Protein AF-A0A7Y1LBX9-F1 (afdb_monomer)

Solvent-accessible surface area (backbone atoms only — not comparable to full-atom values): 4726 Å² total; per-residue (Å²): 141,84,82,85,82,64,72,51,77,53,37,71,40,92,90,59,62,60,70,58,50,41,53,48,30,60,71,74,26,47,68,33,64,78,82,52,76,31,23,34,28,80,50,99,53,74,57,20,28,26,59,88,36,82,12,35,30,35,36,32,42,58,53,99,88,42,83,43,68,42,45,31,48,69,71,56,51,49,64,33,66,92

Foldseek 3Di:
DDDPQQFDFWDFDPPDPQVVVLVCQLVVFDAFPPPARKGKDFDPDFGTDGSNHGARMWIWHQDPNDTDIGGDHPVVVVNRHD

Radius of gyration: 12.67 Å; Cα contacts (8 Å, |Δi|>4): 152; chains: 1; bounding box: 39×29×32 Å

Organism: NCBI:txid1615674

Secondary structure (DSSP, 8-state):
--SSSS-PPPEEPTT--HHHHHHHHHHHSEEPSSSSSEEEEE-SS--EEETTEEE-EEEEEEETTEEEEEEE-HHHHHHHH-

Mean predicted aligned error: 7.03 Å

pLDDT: mean 80.37, std 14.27, range [35.16, 92.06]

Sequence (82 aa):
MIASTLIGPAKYRPGIAIEKLEREAYKNGTPTTNGKPWKVMEFSHCIGASHGKLSRWVRIELSAGAIHGHPISEQEFRRLTN

Structure (mmCIF, N/CA/C/O backbone):
data_AF-A0A7Y1LBX9-F1
#
_entry.id   AF-A0A7Y1LBX9-F1
#
loop_
_atom_site.group_PDB
_atom_site.id
_atom_site.type_symbol
_atom_site.label_atom_id
_atom_site.label_alt_id
_atom_site.label_comp_id
_atom_site.label_asym_id
_atom_site.label_entity_id
_atom_site.label_seq_id
_atom_site.pdbx_PDB_ins_code
_atom_site.Cartn_x
_atom_site.Cartn_y
_atom_site.Cartn_z
_atom_site.occupancy
_atom_site.B_iso_or_equiv
_atom_site.auth_seq_id
_atom_site.auth_comp_id
_atom_site.auth_asym_id
_atom_site.auth_atom_id
_atom_site.pdbx_PDB_model_num
ATOM 1 N N . MET A 1 1 ? 26.337 15.731 -5.006 1.00 38.06 1 MET A N 1
ATOM 2 C CA . MET A 1 1 ? 24.928 15.778 -5.453 1.00 38.06 1 MET A CA 1
ATOM 3 C C . MET A 1 1 ? 24.268 14.486 -5.011 1.00 38.06 1 MET A C 1
ATOM 5 O O . MET A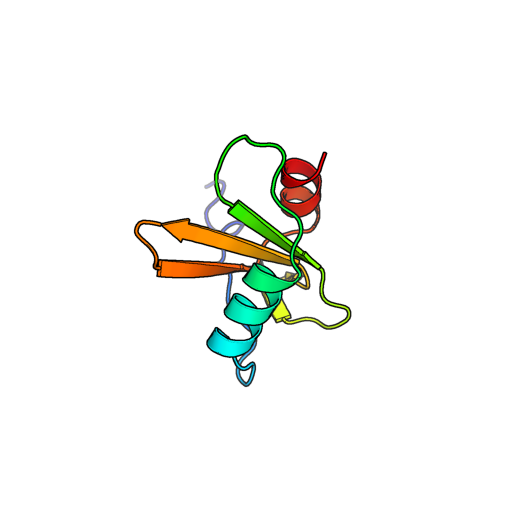 1 1 ? 24.547 13.445 -5.586 1.00 38.06 1 MET A O 1
ATOM 9 N N . ILE A 1 2 ? 23.540 14.517 -3.898 1.00 43.72 2 ILE A N 1
ATOM 10 C CA . ILE A 1 2 ? 23.068 13.320 -3.193 1.00 43.72 2 ILE A CA 1
ATOM 11 C C . ILE A 1 2 ? 21.541 13.268 -3.350 1.00 43.72 2 ILE A C 1
ATOM 13 O O . ILE A 1 2 ? 20.885 14.279 -3.132 1.00 43.72 2 ILE A O 1
ATOM 17 N N . ALA A 1 3 ? 21.007 12.093 -3.700 1.00 41.28 3 ALA A N 1
ATOM 18 C CA . ALA A 1 3 ? 19.607 11.680 -3.504 1.00 41.28 3 ALA A CA 1
ATOM 19 C C . ALA A 1 3 ? 18.519 12.004 -4.558 1.00 41.28 3 ALA A C 1
ATOM 21 O O . ALA A 1 3 ? 17.341 11.923 -4.228 1.00 41.28 3 ALA A O 1
ATOM 22 N N . SER A 1 4 ? 18.836 12.261 -5.831 1.00 35.16 4 SER A N 1
ATOM 23 C CA . SER A 1 4 ? 17.778 12.492 -6.846 1.00 35.16 4 SER A CA 1
ATOM 24 C C . SER A 1 4 ? 17.348 11.264 -7.664 1.00 35.16 4 SER A C 1
ATOM 26 O O . SER A 1 4 ? 16.420 11.373 -8.458 1.00 35.16 4 SER A O 1
ATOM 28 N N . THR A 1 5 ? 17.942 10.082 -7.458 1.00 37.53 5 THR A N 1
ATOM 29 C CA . THR A 1 5 ? 17.610 8.881 -8.263 1.00 37.53 5 THR A CA 1
ATOM 30 C C . THR A 1 5 ? 17.304 7.637 -7.433 1.00 37.53 5 THR A C 1
ATOM 32 O O . THR A 1 5 ? 17.401 6.516 -7.920 1.00 37.53 5 THR A O 1
ATOM 35 N N . LEU A 1 6 ? 16.913 7.821 -6.170 1.00 41.53 6 LEU A N 1
ATOM 36 C CA . LEU A 1 6 ? 16.303 6.753 -5.371 1.00 41.53 6 LEU A CA 1
ATOM 37 C C . LEU A 1 6 ? 14.769 6.808 -5.427 1.00 41.53 6 LEU A C 1
ATOM 39 O O . LEU A 1 6 ? 14.131 5.827 -5.099 1.00 41.53 6 LEU A O 1
ATOM 43 N N . ILE A 1 7 ? 14.163 7.897 -5.907 1.00 43.50 7 ILE A N 1
ATOM 44 C CA . ILE A 1 7 ? 12.729 8.190 -5.749 1.00 43.50 7 ILE A CA 1
ATOM 45 C C . ILE A 1 7 ? 12.025 8.139 -7.113 1.00 43.50 7 ILE A C 1
ATOM 47 O O . ILE A 1 7 ? 11.463 9.119 -7.594 1.00 43.50 7 ILE A O 1
ATOM 51 N N . GLY A 1 8 ? 12.103 7.004 -7.806 1.00 48.16 8 GLY A N 1
ATOM 52 C CA . GLY A 1 8 ? 11.225 6.795 -8.960 1.00 48.16 8 GLY A CA 1
ATOM 53 C C . GLY A 1 8 ? 9.771 6.716 -8.472 1.00 48.16 8 GLY A C 1
ATOM 54 O O . GLY A 1 8 ? 9.535 5.997 -7.496 1.00 48.16 8 GLY A O 1
ATOM 55 N N . PRO A 1 9 ? 8.795 7.409 -9.096 1.00 57.72 9 PRO A N 1
ATOM 56 C CA . PRO A 1 9 ? 7.400 7.293 -8.686 1.00 57.72 9 PRO A CA 1
ATOM 57 C C . PRO A 1 9 ? 6.981 5.827 -8.779 1.00 57.72 9 PRO A C 1
ATOM 59 O O . PRO A 1 9 ? 7.291 5.150 -9.764 1.00 57.72 9 PRO A O 1
ATOM 62 N N . ALA A 1 10 ? 6.315 5.327 -7.741 1.00 68.19 10 ALA A N 1
ATOM 63 C CA . ALA A 1 10 ? 5.721 4.004 -7.782 1.00 68.19 10 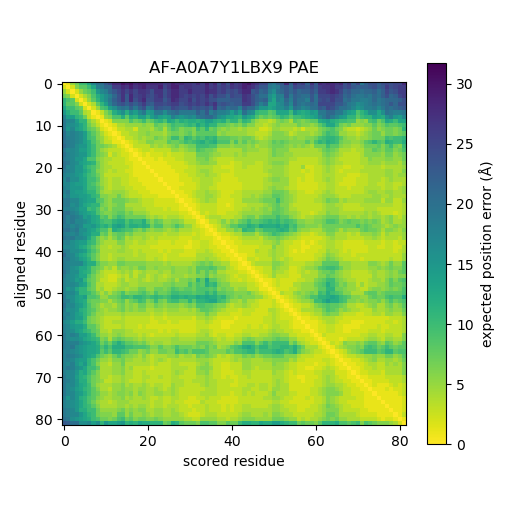ALA A CA 1
ATOM 64 C C . ALA A 1 10 ? 4.750 3.943 -8.966 1.00 68.19 10 ALA A C 1
ATOM 66 O O . ALA A 1 10 ? 3.845 4.771 -9.077 1.00 68.19 10 ALA A O 1
ATOM 67 N N . LYS A 1 11 ? 4.967 2.993 -9.876 1.00 78.56 11 LYS A N 1
ATOM 68 C CA . LYS A 1 11 ? 4.152 2.834 -11.082 1.00 78.56 11 LYS A CA 1
ATOM 69 C C . LYS A 1 11 ? 3.563 1.438 -11.121 1.00 78.56 11 LYS A C 1
ATOM 71 O O . LYS A 1 11 ? 4.256 0.450 -10.883 1.00 78.56 11 LYS A O 1
ATOM 76 N N . TYR A 1 12 ? 2.287 1.364 -11.465 1.00 81.69 12 TYR A N 1
ATOM 77 C CA . TYR A 1 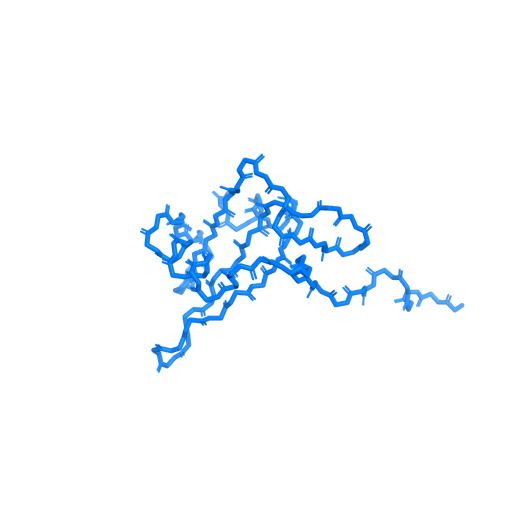12 ? 1.645 0.103 -11.802 1.00 81.69 12 TYR A CA 1
ATOM 78 C C . TYR A 1 12 ? 2.216 -0.471 -13.09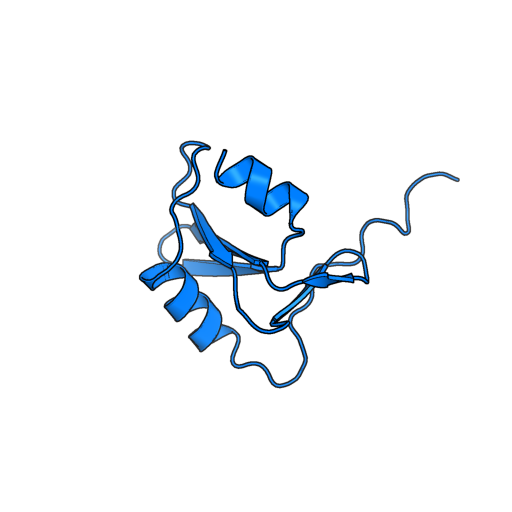4 1.00 81.69 12 TYR A C 1
ATOM 80 O O . TYR A 1 12 ? 2.703 0.256 -13.965 1.00 81.69 12 TYR A O 1
ATOM 88 N N . ARG A 1 13 ? 2.163 -1.796 -13.214 1.00 79.62 13 ARG A N 1
ATOM 89 C CA . ARG A 1 13 ? 2.588 -2.480 -14.430 1.00 79.62 13 ARG A CA 1
ATOM 90 C C . ARG A 1 13 ? 1.613 -2.136 -15.568 1.00 79.62 13 ARG A C 1
ATOM 92 O O . ARG A 1 13 ? 0.404 -2.246 -15.367 1.00 79.62 13 ARG A O 1
ATOM 99 N N . PRO A 1 14 ? 2.090 -1.752 -16.765 1.00 75.31 14 PRO A N 1
ATOM 100 C CA . PRO A 1 14 ? 1.203 -1.541 -17.905 1.00 75.31 14 PRO A CA 1
ATOM 101 C C . PRO A 1 14 ? 0.441 -2.837 -18.224 1.00 75.31 14 PRO A C 1
ATOM 103 O O . PRO A 1 14 ? 1.047 -3.906 -18.321 1.00 75.31 14 PRO A O 1
ATOM 106 N N . GLY A 1 15 ? -0.886 -2.739 -18.340 1.00 79.38 15 GLY A N 1
ATOM 107 C CA . GLY A 1 15 ? -1.787 -3.874 -18.578 1.00 79.38 15 GLY A CA 1
ATOM 108 C C . GLY A 1 15 ? -2.445 -4.472 -17.329 1.00 79.38 15 GLY A C 1
ATOM 109 O O . GLY A 1 15 ? -3.266 -5.375 -17.468 1.00 79.38 15 GLY A O 1
ATOM 110 N N . ILE A 1 16 ? -2.139 -3.981 -16.121 1.00 81.50 16 ILE A N 1
ATOM 111 C CA . ILE A 1 16 ? -2.878 -4.376 -14.915 1.00 81.50 16 ILE A CA 1
ATOM 112 C C . ILE A 1 16 ? -4.167 -3.564 -14.772 1.00 81.50 16 ILE A C 1
ATOM 114 O O . ILE A 1 16 ? -4.193 -2.360 -15.027 1.00 81.50 16 ILE A O 1
ATOM 118 N N . ALA A 1 17 ? -5.243 -4.215 -14.334 1.00 85.62 17 ALA A N 1
ATOM 119 C CA . ALA A 1 17 ? -6.492 -3.540 -14.007 1.00 85.62 17 ALA A CA 1
ATOM 120 C C . ALA A 1 17 ? -6.364 -2.851 -12.638 1.00 85.62 17 ALA A C 1
ATOM 122 O O . ALA A 1 17 ? -6.774 -3.415 -11.627 1.00 85.62 17 ALA A O 1
ATOM 123 N N . ILE A 1 18 ? -5.771 -1.650 -12.618 1.00 84.50 18 ILE A N 1
ATOM 124 C CA . ILE A 1 18 ? -5.470 -0.876 -11.399 1.00 84.50 18 ILE A CA 1
ATOM 125 C C . ILE A 1 18 ? -6.718 -0.744 -10.518 1.00 84.50 18 ILE A C 1
ATOM 127 O O . ILE A 1 18 ? -6.680 -1.146 -9.363 1.00 84.50 18 ILE A O 1
ATOM 131 N N . GLU A 1 19 ? -7.851 -0.330 -11.090 1.00 85.62 19 GLU A N 1
ATOM 132 C CA . GLU A 1 19 ? -9.094 -0.150 -10.331 1.00 85.62 19 GLU A CA 1
ATOM 133 C C . GLU A 1 19 ? -9.598 -1.456 -9.687 1.00 85.62 19 GLU A C 1
ATOM 135 O O . GLU A 1 19 ? -10.040 -1.468 -8.536 1.00 85.62 19 GLU A O 1
ATOM 140 N N . LYS A 1 20 ? -9.517 -2.587 -10.407 1.00 88.12 20 LYS A N 1
ATOM 141 C CA . LYS A 1 20 ? -9.882 -3.897 -9.844 1.00 88.12 20 LYS A CA 1
ATOM 142 C C . LYS A 1 20 ? -8.938 -4.270 -8.713 1.00 88.12 20 LYS A C 1
ATOM 144 O O . LYS A 1 20 ? -9.404 -4.644 -7.644 1.00 88.12 20 LYS A O 1
ATOM 149 N N . LEU A 1 21 ? -7.639 -4.106 -8.935 1.00 87.50 21 LEU A N 1
ATOM 150 C CA . LEU A 1 21 ? -6.607 -4.406 -7.956 1.00 87.50 21 LEU A CA 1
ATOM 151 C C . LEU A 1 21 ? -6.773 -3.572 -6.686 1.00 87.50 21 LEU A C 1
ATOM 153 O O . LEU A 1 21 ? -6.678 -4.111 -5.591 1.00 87.50 21 LEU A O 1
ATOM 157 N N . GLU A 1 22 ? -7.051 -2.278 -6.816 1.00 88.69 22 GLU A N 1
ATOM 158 C CA . GLU A 1 22 ? -7.298 -1.374 -5.695 1.00 88.69 22 GLU A CA 1
ATOM 159 C C . GLU A 1 22 ? -8.535 -1.785 -4.903 1.00 88.69 22 GLU A C 1
ATOM 161 O O . GLU A 1 22 ? -8.482 -1.854 -3.676 1.00 88.69 22 GLU A O 1
ATOM 166 N N . ARG A 1 23 ? -9.637 -2.119 -5.584 1.00 89.12 23 ARG A N 1
ATOM 167 C CA . ARG A 1 23 ? -10.854 -2.625 -4.934 1.00 89.12 23 ARG A CA 1
ATOM 168 C C . ARG A 1 23 ? -10.619 -3.976 -4.256 1.00 89.12 23 ARG A C 1
ATOM 170 O O . ARG A 1 23 ? -11.100 -4.184 -3.143 1.00 89.12 23 ARG A O 1
ATOM 177 N N . GLU A 1 24 ? -9.883 -4.884 -4.893 1.00 89.94 24 GLU A N 1
ATOM 178 C CA . GLU A 1 24 ? -9.515 -6.183 -4.323 1.00 89.94 24 GLU A CA 1
ATOM 179 C C . GLU A 1 24 ? -8.617 -6.016 -3.099 1.00 89.94 24 GLU A C 1
ATOM 181 O O . GLU A 1 24 ? -8.904 -6.597 -2.057 1.00 89.94 24 GLU A O 1
ATOM 186 N N . ALA A 1 25 ? -7.601 -5.159 -3.178 1.00 89.94 25 ALA A N 1
ATOM 187 C CA . ALA A 1 25 ? -6.726 -4.825 -2.062 1.00 89.94 25 ALA A CA 1
ATOM 188 C C . ALA A 1 25 ? -7.447 -4.071 -0.949 1.00 89.94 25 ALA A C 1
ATOM 190 O O . ALA A 1 25 ? -7.154 -4.271 0.225 1.00 89.94 25 ALA A O 1
ATOM 191 N N . TYR A 1 26 ? -8.440 -3.252 -1.269 1.00 89.06 26 TYR A N 1
ATOM 192 C CA . TYR A 1 26 ? -9.275 -2.630 -0.254 1.00 89.06 26 TYR A CA 1
ATOM 193 C C . TYR A 1 26 ? -10.176 -3.655 0.451 1.00 89.06 26 TYR A C 1
ATOM 195 O O . TYR A 1 26 ? -10.396 -3.573 1.661 1.00 89.06 26 TYR A O 1
ATOM 203 N N . LYS A 1 27 ? -10.699 -4.639 -0.285 1.00 89.56 27 LYS A N 1
ATOM 204 C CA . LYS A 1 27 ? -11.610 -5.654 0.255 1.00 89.56 27 LYS A CA 1
ATOM 205 C C . LYS A 1 27 ? -10.875 -6.737 1.050 1.00 89.56 27 LYS A C 1
ATOM 207 O O . LYS A 1 27 ? -11.281 -7.032 2.169 1.00 89.56 27 LYS A O 1
ATOM 212 N N . ASN A 1 28 ? -9.800 -7.280 0.486 1.00 91.25 28 ASN A N 1
ATOM 213 C CA . ASN A 1 28 ? -9.035 -8.411 1.017 1.00 91.25 28 ASN A CA 1
ATOM 214 C C . ASN A 1 28 ? -7.740 -7.998 1.734 1.00 91.25 28 ASN A C 1
ATOM 216 O O . ASN A 1 28 ? -7.108 -8.837 2.369 1.00 91.25 28 ASN A O 1
ATOM 220 N N . GLY A 1 29 ? -7.306 -6.744 1.606 1.00 88.19 29 GLY A N 1
ATOM 221 C CA . GLY A 1 29 ? -6.072 -6.275 2.226 1.00 88.19 29 GLY A CA 1
ATOM 222 C C . GLY A 1 29 ? -6.175 -6.117 3.738 1.00 88.19 29 GLY A C 1
ATOM 223 O O . GLY A 1 29 ? -7.253 -5.948 4.319 1.00 88.19 29 GLY A O 1
ATOM 224 N N . THR A 1 30 ? -5.005 -6.123 4.359 1.00 90.25 30 THR A N 1
ATOM 225 C CA . THR A 1 30 ? -4.795 -6.016 5.798 1.00 90.25 30 THR A CA 1
ATOM 226 C C . THR A 1 30 ? -4.806 -4.545 6.218 1.00 90.25 30 THR A C 1
ATOM 228 O O . THR A 1 30 ? -4.121 -3.735 5.592 1.00 90.25 30 THR A O 1
ATOM 231 N N . PRO A 1 31 ? -5.562 -4.151 7.255 1.00 89.81 31 PRO A N 1
ATOM 232 C CA . PRO A 1 31 ? -5.481 -2.800 7.803 1.00 89.81 31 PRO A CA 1
ATOM 233 C C . PRO A 1 31 ? -4.088 -2.523 8.377 1.00 89.81 31 PRO A C 1
ATOM 235 O O . PRO A 1 31 ? -3.454 -3.407 8.950 1.00 89.81 31 PRO A O 1
ATOM 238 N N . THR A 1 32 ? -3.606 -1.292 8.218 1.00 88.38 32 THR A N 1
ATOM 239 C CA . THR A 1 32 ? -2.296 -0.901 8.754 1.00 88.38 32 THR A CA 1
ATOM 240 C C . THR A 1 32 ? -2.352 -0.663 10.263 1.00 88.38 32 THR A C 1
ATOM 242 O O . THR A 1 32 ? -3.345 -0.138 10.763 1.00 88.38 32 THR A O 1
ATOM 245 N N . THR A 1 33 ? -1.263 -0.941 10.977 1.00 86.19 33 THR A N 1
ATOM 246 C CA . THR A 1 33 ? -1.104 -0.694 12.423 1.00 86.19 33 THR A CA 1
ATOM 247 C C . THR A 1 33 ? -0.927 0.790 12.769 1.00 86.19 33 THR A C 1
ATOM 249 O O . THR A 1 33 ? -1.051 1.186 13.922 1.00 86.19 33 THR A O 1
ATOM 252 N N . ASN A 1 34 ? -0.719 1.649 11.767 1.00 77.56 34 ASN A N 1
ATOM 253 C CA . ASN A 1 34 ? -0.379 3.067 11.926 1.00 77.56 34 ASN A CA 1
ATOM 254 C C . ASN A 1 34 ? -1.565 3.989 12.311 1.00 77.56 34 ASN A C 1
ATOM 256 O O . ASN A 1 34 ? -1.481 5.206 12.157 1.00 77.56 34 ASN A O 1
ATOM 260 N N . GLY A 1 35 ? -2.712 3.431 12.721 1.00 77.19 35 GLY A N 1
ATOM 261 C CA . GLY A 1 35 ? -3.904 4.187 13.145 1.00 77.19 35 GLY A CA 1
ATOM 262 C C . GLY A 1 35 ? -4.632 4.967 12.040 1.00 77.19 35 GLY A C 1
ATOM 263 O O . GLY A 1 35 ? -5.617 5.651 12.311 1.00 77.19 35 GLY A O 1
ATOM 264 N N . LYS A 1 36 ? -4.174 4.872 10.787 1.00 83.12 36 LYS A N 1
ATOM 265 C CA . LYS A 1 36 ? -4.827 5.470 9.616 1.00 83.12 36 LYS A CA 1
ATOM 266 C C . LYS A 1 36 ? -5.780 4.466 8.960 1.00 83.12 36 LYS A C 1
ATOM 268 O O . LYS A 1 36 ? -5.518 3.265 9.035 1.00 83.12 36 LYS A O 1
ATOM 273 N N . PRO A 1 37 ? -6.841 4.921 8.261 1.00 85.44 37 PRO A N 1
ATOM 274 C CA . PRO A 1 37 ? -7.762 4.061 7.510 1.00 85.44 37 PRO A CA 1
ATOM 275 C C . PRO A 1 37 ? -7.118 3.567 6.204 1.00 85.44 37 PRO A C 1
ATOM 277 O O . PRO A 1 37 ? -7.664 3.702 5.110 1.00 85.44 37 PRO A O 1
ATOM 280 N N . TRP A 1 38 ? -5.901 3.050 6.310 1.00 89.31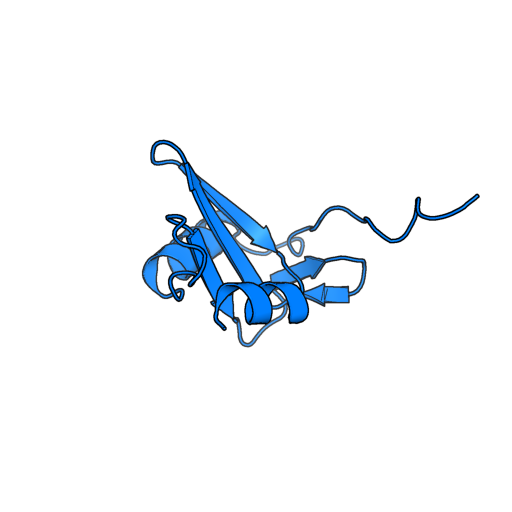 38 TRP A N 1
ATOM 281 C CA . TRP A 1 38 ? -5.128 2.516 5.210 1.00 89.31 38 TRP A CA 1
ATOM 282 C C . TRP A 1 38 ? -5.176 1.001 5.266 1.00 89.31 38 TRP A C 1
ATOM 284 O O . TRP A 1 38 ? -5.232 0.389 6.337 1.00 89.31 38 TRP A O 1
ATOM 294 N N . LYS A 1 39 ? -5.130 0.396 4.090 1.00 91.94 39 LYS A N 1
ATOM 295 C CA . LYS A 1 39 ? -4.982 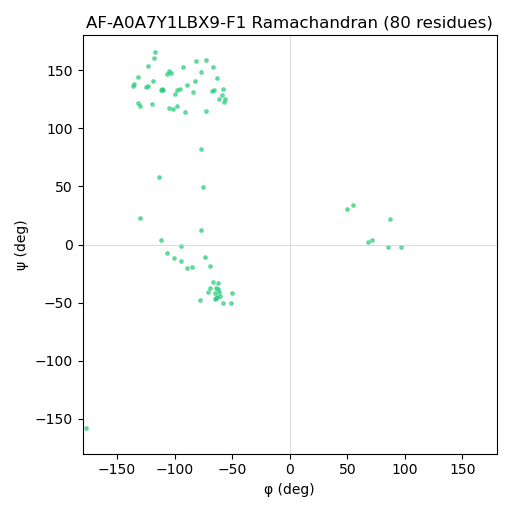-1.043 3.939 1.00 91.94 39 LYS A CA 1
ATOM 296 C C . LYS A 1 39 ? -3.763 -1.334 3.101 1.00 91.94 39 LYS A C 1
ATOM 298 O O . LYS A 1 39 ? -3.350 -0.519 2.288 1.00 91.94 39 LYS A O 1
ATOM 303 N N . VAL A 1 40 ? -3.177 -2.495 3.290 1.00 91.69 40 VAL A N 1
ATOM 304 C CA . VAL A 1 40 ? -2.061 -2.969 2.491 1.00 91.69 40 VAL A CA 1
ATOM 305 C C . VAL A 1 40 ? -2.342 -4.391 2.051 1.00 91.69 40 VAL A C 1
ATOM 307 O O . VAL A 1 40 ? -2.944 -5.170 2.784 1.00 91.69 40 VAL A O 1
ATOM 310 N N . MET A 1 41 ? -1.925 -4.740 0.842 1.00 92.06 41 MET A N 1
ATOM 311 C CA . MET A 1 41 ? -2.085 -6.096 0.331 1.00 92.06 41 MET A CA 1
ATOM 312 C C . MET A 1 41 ? -0.807 -6.559 -0.351 1.00 92.06 41 MET A C 1
ATOM 314 O O . MET A 1 41 ? -0.180 -5.801 -1.094 1.00 92.06 41 MET A O 1
ATOM 318 N N . GLU A 1 42 ? -0.443 -7.811 -0.093 1.00 90.75 42 GLU A N 1
ATOM 319 C CA . GLU A 1 42 ? 0.572 -8.535 -0.846 1.00 90.75 42 GLU A CA 1
ATOM 320 C C . GLU A 1 42 ? -0.103 -9.367 -1.938 1.00 90.75 42 GLU A C 1
ATOM 322 O O . GLU A 1 42 ? -1.077 -10.077 -1.689 1.00 90.75 42 GLU A O 1
ATOM 327 N N . PHE A 1 43 ? 0.439 -9.295 -3.148 1.00 87.75 43 PHE A N 1
ATOM 328 C CA . PHE A 1 43 ? 0.035 -10.122 -4.272 1.00 87.75 43 PHE A CA 1
ATOM 329 C C . PHE A 1 43 ? 1.075 -11.206 -4.542 1.00 87.75 43 PHE A C 1
ATOM 331 O O . PHE A 1 43 ? 2.279 -11.008 -4.386 1.00 87.75 43 PHE A O 1
ATOM 338 N N . SER A 1 44 ? 0.619 -12.354 -5.039 1.00 86.19 44 SER A N 1
ATOM 339 C CA . SER A 1 44 ? 1.516 -13.430 -5.482 1.00 86.19 44 SER A CA 1
ATOM 340 C C . SER A 1 44 ? 2.288 -13.067 -6.758 1.00 86.19 44 SER A C 1
ATOM 342 O O . SER A 1 44 ? 3.304 -13.685 -7.063 1.00 86.19 44 SER A O 1
ATOM 344 N N . HIS A 1 45 ? 1.815 -12.070 -7.511 1.00 85.31 45 HIS A N 1
ATOM 345 C CA . HIS A 1 45 ? 2.413 -11.600 -8.758 1.00 85.31 45 HIS A CA 1
ATOM 346 C C . HIS A 1 45 ? 2.874 -10.141 -8.647 1.00 85.31 45 HIS A C 1
ATOM 348 O O . HIS A 1 45 ? 2.431 -9.384 -7.787 1.00 85.31 45 HIS A O 1
ATOM 354 N N . CYS A 1 46 ? 3.777 -9.730 -9.540 1.00 84.94 46 CYS A N 1
ATOM 355 C CA . CYS A 1 46 ? 4.264 -8.353 -9.582 1.00 84.94 46 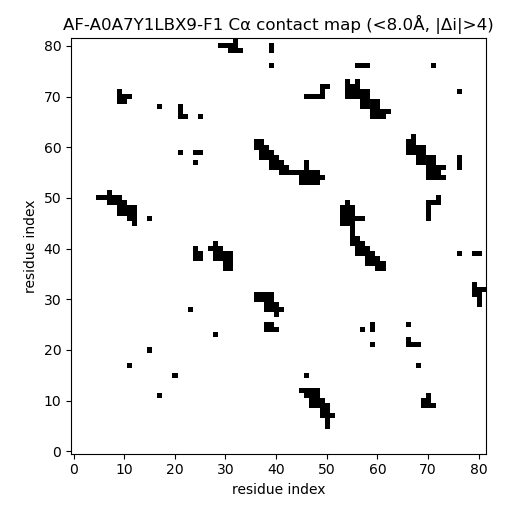CYS A CA 1
ATOM 356 C C . CYS A 1 46 ? 3.184 -7.420 -10.136 1.00 84.94 46 CYS A C 1
ATOM 358 O O . CYS A 1 46 ? 2.831 -7.505 -11.314 1.00 84.94 46 CYS A O 1
ATOM 360 N N . ILE A 1 47 ? 2.705 -6.508 -9.296 1.00 86.25 47 ILE A N 1
ATOM 361 C CA . ILE A 1 47 ? 1.630 -5.563 -9.626 1.00 86.25 47 ILE A CA 1
ATOM 362 C C . ILE A 1 47 ? 2.158 -4.263 -10.235 1.00 86.25 47 ILE A C 1
ATOM 364 O O . ILE A 1 47 ? 1.439 -3.520 -10.906 1.00 86.25 47 ILE A O 1
ATOM 368 N N . GLY A 1 48 ? 3.435 -3.979 -10.008 1.00 85.44 48 GLY A N 1
ATOM 369 C CA . GLY A 1 48 ? 4.073 -2.759 -10.457 1.00 85.44 48 GLY A CA 1
ATOM 370 C C . GLY A 1 48 ? 5.548 -2.740 -10.120 1.00 85.44 48 GLY A C 1
ATOM 371 O O . GLY A 1 48 ? 6.180 -3.777 -9.914 1.00 85.44 48 GLY A O 1
ATOM 372 N N . ALA A 1 49 ? 6.091 -1.536 -10.066 1.00 79.50 49 ALA A N 1
ATOM 373 C CA . ALA A 1 49 ? 7.447 -1.286 -9.640 1.00 79.50 49 ALA A CA 1
ATOM 374 C C . ALA A 1 49 ? 7.488 -0.082 -8.698 1.00 79.50 49 ALA A C 1
ATOM 376 O O . ALA A 1 49 ? 6.857 0.945 -8.950 1.00 79.50 49 ALA A O 1
ATOM 377 N N . SER A 1 50 ? 8.256 -0.210 -7.621 1.00 77.12 50 SER A N 1
ATOM 378 C CA . SER A 1 50 ? 8.592 0.886 -6.715 1.00 77.12 50 SER A CA 1
ATOM 379 C C . SER A 1 50 ? 10.109 0.964 -6.613 1.00 77.12 50 SER A C 1
ATOM 381 O O . SER A 1 50 ? 10.774 -0.069 -6.532 1.00 77.12 50 SER A O 1
ATOM 383 N N . HIS A 1 51 ? 10.677 2.170 -6.679 1.00 69.94 51 HIS A N 1
ATOM 384 C CA . HIS A 1 51 ? 12.133 2.370 -6.631 1.00 69.94 51 HIS A CA 1
ATOM 385 C C . HIS A 1 51 ? 12.907 1.555 -7.696 1.00 69.94 51 HIS A C 1
ATOM 387 O O . HIS A 1 51 ? 14.004 1.060 -7.445 1.00 69.94 51 HIS A O 1
ATOM 393 N N . GLY A 1 52 ? 12.313 1.353 -8.881 1.00 68.44 52 GLY A N 1
ATOM 394 C CA . GLY A 1 52 ? 12.914 0.560 -9.965 1.00 68.44 52 GLY A CA 1
ATOM 395 C C . GLY A 1 52 ? 12.958 -0.953 -9.716 1.00 68.44 52 GLY A C 1
ATOM 396 O O . GLY A 1 52 ? 13.481 -1.690 -10.548 1.00 68.44 52 GLY A O 1
ATOM 397 N N . LYS A 1 53 ? 12.394 -1.435 -8.603 1.00 77.00 53 LYS A N 1
ATOM 398 C CA . LYS A 1 53 ? 12.258 -2.859 -8.289 1.00 77.00 53 LYS A CA 1
ATOM 399 C C . LYS A 1 53 ? 10.817 -3.295 -8.457 1.00 77.00 53 LYS A C 1
ATOM 401 O O . LYS A 1 53 ? 9.895 -2.525 -8.195 1.00 77.00 53 LYS A O 1
ATOM 406 N N . LEU A 1 54 ? 10.632 -4.544 -8.873 1.00 81.38 54 LEU A N 1
ATOM 407 C CA . LEU A 1 54 ? 9.312 -5.154 -8.925 1.00 81.38 54 LEU A CA 1
ATOM 408 C C . LEU A 1 54 ? 8.676 -5.090 -7.537 1.00 81.38 54 LEU A C 1
ATOM 410 O O . LEU A 1 54 ? 9.264 -5.521 -6.547 1.00 81.38 54 LEU A O 1
ATOM 414 N N . SER A 1 55 ? 7.481 -4.519 -7.487 1.00 84.94 55 SER A N 1
ATOM 415 C CA . SER A 1 55 ? 6.669 -4.463 -6.288 1.00 84.94 55 SER A CA 1
ATOM 416 C C . SER A 1 55 ? 5.464 -5.373 -6.469 1.00 84.94 55 SER A C 1
ATOM 418 O O . SER A 1 55 ? 4.784 -5.360 -7.500 1.00 84.94 55 SER A O 1
ATOM 420 N N . ARG A 1 56 ? 5.223 -6.172 -5.435 1.00 90.69 56 ARG A N 1
ATOM 421 C CA . ARG A 1 56 ? 4.029 -6.997 -5.257 1.00 90.69 56 ARG A CA 1
ATOM 422 C C . ARG A 1 56 ? 3.155 -6.507 -4.100 1.00 90.69 56 ARG A C 1
ATOM 424 O O . ARG A 1 56 ? 2.163 -7.146 -3.782 1.00 90.69 56 ARG A O 1
ATOM 431 N N . TRP A 1 57 ? 3.526 -5.395 -3.468 1.00 90.81 57 TRP A N 1
ATOM 432 C CA . TRP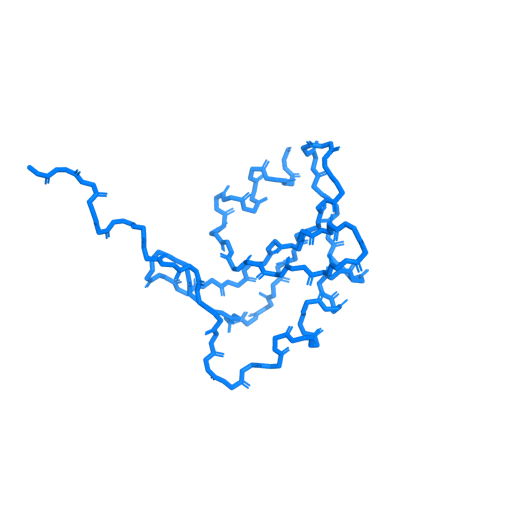 A 1 57 ? 2.803 -4.829 -2.334 1.00 90.81 57 TRP A CA 1
ATOM 433 C C . TRP A 1 57 ? 2.141 -3.529 -2.750 1.00 90.81 57 TRP A C 1
ATOM 435 O O . TRP A 1 57 ? 2.773 -2.666 -3.360 1.00 90.81 57 TRP A O 1
ATOM 445 N N . VAL A 1 58 ? 0.877 -3.366 -2.387 1.00 90.06 58 VAL A N 1
ATOM 446 C CA . VAL A 1 58 ? 0.136 -2.121 -2.589 1.00 90.06 58 VAL A CA 1
ATOM 447 C C . VAL A 1 58 ? -0.304 -1.574 -1.244 1.00 90.06 58 VAL A C 1
ATOM 449 O O . VAL A 1 58 ? -0.723 -2.330 -0.367 1.00 90.06 58 VAL A O 1
ATOM 452 N N . ARG A 1 59 ? -0.234 -0.255 -1.094 1.00 90.88 59 ARG A N 1
ATOM 453 C CA . ARG A 1 59 ? -0.937 0.494 -0.060 1.00 90.88 59 ARG A CA 1
ATOM 454 C C . ARG A 1 59 ? -2.181 1.103 -0.667 1.00 90.88 59 ARG A C 1
ATOM 456 O O . ARG A 1 59 ? -2.101 1.769 -1.687 1.00 90.88 59 ARG A O 1
ATOM 463 N N . ILE A 1 60 ? -3.298 0.896 -0.005 1.00 91.31 60 ILE A N 1
ATOM 464 C CA . ILE A 1 60 ? -4.579 1.496 -0.299 1.00 91.31 60 ILE A CA 1
ATOM 465 C C . ILE A 1 60 ? -4.850 2.580 0.735 1.00 91.31 60 ILE A C 1
ATOM 467 O O . ILE A 1 60 ? -4.971 2.312 1.932 1.00 91.31 60 ILE A O 1
ATOM 471 N N . GLU A 1 61 ? -4.955 3.805 0.257 1.00 89.44 61 GLU A N 1
ATOM 472 C CA . GLU A 1 61 ? -5.311 4.980 1.029 1.00 89.44 61 GLU A CA 1
ATOM 473 C C . GLU A 1 61 ? -6.776 5.302 0.771 1.00 89.44 61 GLU A C 1
ATOM 475 O O . GLU A 1 61 ? -7.174 5.602 -0.354 1.00 89.44 61 GLU A O 1
ATOM 480 N N . LEU A 1 62 ? -7.588 5.222 1.823 1.00 85.44 62 LEU A N 1
ATOM 481 C CA . LEU A 1 62 ? -8.967 5.675 1.779 1.00 85.44 62 LEU A CA 1
ATOM 482 C C . LEU A 1 62 ? -9.015 7.141 2.217 1.00 85.44 62 LEU A C 1
ATOM 484 O O . LEU A 1 62 ? -8.728 7.449 3.375 1.00 85.44 62 LEU A O 1
ATOM 488 N N . SER A 1 63 ? -9.381 8.041 1.306 1.00 78.38 63 SER A N 1
ATOM 489 C CA . SER A 1 63 ? -9.529 9.472 1.591 1.00 78.38 63 SER A CA 1
ATOM 490 C C . SER A 1 63 ? -10.859 9.976 1.047 1.00 78.38 63 SER A C 1
ATOM 492 O O . SER A 1 63 ? -11.132 9.825 -0.137 1.00 78.38 63 SER A O 1
ATOM 494 N N . ALA A 1 64 ? -11.713 10.534 1.911 1.00 78.81 64 ALA A N 1
ATOM 495 C CA . ALA A 1 64 ? -13.037 11.061 1.544 1.00 78.81 64 ALA A CA 1
ATOM 496 C C . ALA A 1 64 ? -13.919 10.095 0.709 1.00 78.81 64 ALA A C 1
ATOM 498 O O . ALA A 1 64 ? -14.727 10.529 -0.106 1.00 78.81 64 ALA A O 1
ATOM 499 N N . GLY A 1 65 ? -13.764 8.778 0.901 1.00 79.44 65 GLY A N 1
ATOM 500 C CA . GLY A 1 65 ? -14.488 7.747 0.144 1.00 79.44 65 GLY A CA 1
ATOM 501 C C . GLY A 1 65 ? -13.851 7.352 -1.195 1.00 79.44 65 GLY A C 1
ATOM 502 O O . GLY A 1 65 ? -14.343 6.434 -1.845 1.00 79.44 65 GLY A O 1
ATOM 503 N N . ALA A 1 66 ? -12.744 7.983 -1.588 1.00 83.38 66 ALA A N 1
ATOM 504 C CA . ALA A 1 66 ? -11.928 7.567 -2.720 1.00 83.38 66 ALA A CA 1
ATOM 505 C C . ALA A 1 66 ? -10.852 6.569 -2.274 1.00 83.38 66 ALA A C 1
ATOM 507 O O . ALA A 1 66 ? -10.214 6.733 -1.230 1.00 83.38 66 ALA A O 1
ATOM 508 N N . ILE A 1 67 ? -10.671 5.523 -3.077 1.00 87.94 67 ILE A N 1
ATOM 509 C CA . ILE A 1 67 ? -9.664 4.480 -2.888 1.00 87.94 67 ILE A CA 1
ATOM 510 C C . ILE A 1 67 ? -8.485 4.832 -3.792 1.00 87.94 67 ILE A C 1
ATOM 512 O O . ILE A 1 67 ? -8.655 4.897 -5.006 1.00 87.94 67 ILE A O 1
ATOM 516 N N . HIS A 1 68 ? -7.313 5.049 -3.201 1.00 86.94 68 HIS A N 1
ATOM 517 C CA . HIS A 1 68 ? -6.077 5.321 -3.929 1.00 86.94 68 HIS A CA 1
ATOM 518 C C . HIS A 1 68 ? -5.028 4.264 -3.622 1.00 86.94 68 HIS A C 1
ATOM 520 O O . HIS A 1 68 ? -4.628 4.074 -2.475 1.00 86.94 68 HIS A O 1
ATOM 526 N N . GLY A 1 69 ? -4.570 3.574 -4.648 1.00 86.44 69 GLY A N 1
ATOM 527 C CA . GLY A 1 69 ? -3.546 2.562 -4.577 1.00 86.44 69 GLY A CA 1
ATOM 528 C C . GLY A 1 69 ? -2.176 3.101 -4.950 1.00 86.44 69 GLY A C 1
ATOM 529 O O . GLY A 1 69 ? -1.976 3.746 -5.979 1.00 86.44 69 GLY A O 1
ATOM 530 N N . HIS A 1 70 ? -1.196 2.761 -4.125 1.00 86.94 70 HIS A N 1
ATOM 531 C CA . HIS A 1 70 ? 0.201 3.072 -4.352 1.00 86.94 70 HIS A CA 1
ATOM 532 C C . HIS A 1 70 ? 1.049 1.811 -4.169 1.00 86.94 70 HIS A C 1
ATOM 534 O O . HIS A 1 70 ? 1.066 1.240 -3.076 1.00 86.94 70 HIS A O 1
ATOM 540 N N . PRO A 1 71 ? 1.773 1.351 -5.206 1.00 87.88 71 PRO A N 1
ATOM 541 C CA . PRO A 1 71 ? 2.733 0.267 -5.055 1.00 87.88 71 PRO A CA 1
ATOM 542 C C . PRO A 1 71 ? 3.837 0.671 -4.071 1.00 87.88 71 PRO A C 1
ATOM 544 O O . PRO A 1 71 ? 4.509 1.688 -4.245 1.00 87.88 71 PRO A O 1
ATOM 547 N N . ILE A 1 72 ? 4.054 -0.136 -3.042 1.00 87.50 72 ILE A N 1
ATOM 548 C CA . ILE A 1 72 ? 5.054 0.111 -1.999 1.00 87.50 72 ILE A CA 1
ATOM 549 C C . ILE A 1 72 ? 6.117 -0.985 -1.999 1.00 87.50 72 ILE A C 1
ATOM 551 O O . ILE A 1 72 ? 5.964 -2.037 -2.616 1.00 87.50 72 ILE A O 1
ATOM 555 N N . SER A 1 73 ? 7.230 -0.736 -1.324 1.00 86.50 73 SER A N 1
ATOM 556 C CA . SER A 1 73 ? 8.271 -1.744 -1.120 1.00 86.50 73 SER A CA 1
ATOM 557 C C . SER A 1 73 ? 7.909 -2.666 0.047 1.00 86.50 73 SER A C 1
ATOM 559 O O . SER A 1 73 ? 7.182 -2.263 0.952 1.00 86.50 73 SER A O 1
ATOM 561 N N . GLU A 1 74 ? 8.487 -3.867 0.086 1.00 85.62 74 GLU A N 1
ATOM 562 C CA . GLU A 1 74 ? 8.342 -4.811 1.208 1.00 85.62 74 GLU A CA 1
ATOM 563 C C . GLU A 1 74 ? 8.615 -4.166 2.570 1.00 85.62 74 GLU A C 1
ATOM 565 O O . GLU A 1 74 ? 7.901 -4.394 3.539 1.00 85.62 74 GLU A O 1
ATOM 570 N N . GLN A 1 75 ? 9.648 -3.324 2.638 1.00 85.25 75 GLN A N 1
ATOM 571 C CA . GLN A 1 75 ? 10.048 -2.651 3.870 1.00 85.25 75 GLN A CA 1
ATOM 572 C C . GLN A 1 75 ? 8.967 -1.685 4.379 1.00 85.25 75 GLN A C 1
ATOM 574 O O . GLN A 1 75 ? 8.729 -1.616 5.583 1.00 85.25 75 GLN A O 1
ATOM 579 N N . GLU A 1 76 ? 8.281 -0.990 3.468 1.00 84.75 76 GLU A N 1
ATOM 580 C CA . GLU A 1 76 ? 7.138 -0.135 3.801 1.00 84.75 76 GLU A CA 1
ATOM 581 C C . GLU A 1 76 ? 5.924 -0.976 4.193 1.00 84.75 76 GLU A C 1
ATOM 583 O O . GLU A 1 76 ? 5.257 -0.659 5.173 1.00 84.75 76 GLU A O 1
ATOM 588 N N . PHE A 1 77 ? 5.667 -2.083 3.487 1.00 88.44 77 PHE A N 1
ATOM 589 C CA . PHE A 1 77 ? 4.583 -3.002 3.835 1.00 88.44 77 PHE A CA 1
ATOM 590 C C . PHE A 1 77 ? 4.762 -3.518 5.259 1.00 88.44 77 PHE A C 1
ATOM 592 O O . PHE A 1 77 ? 3.874 -3.371 6.092 1.00 88.44 77 PHE A O 1
ATOM 599 N N . ARG A 1 78 ? 5.960 -4.018 5.567 1.00 87.69 78 ARG A N 1
ATOM 600 C CA . ARG A 1 78 ? 6.298 -4.537 6.886 1.00 87.69 78 ARG A CA 1
ATOM 601 C C . ARG A 1 78 ? 6.214 -3.460 7.961 1.00 87.69 7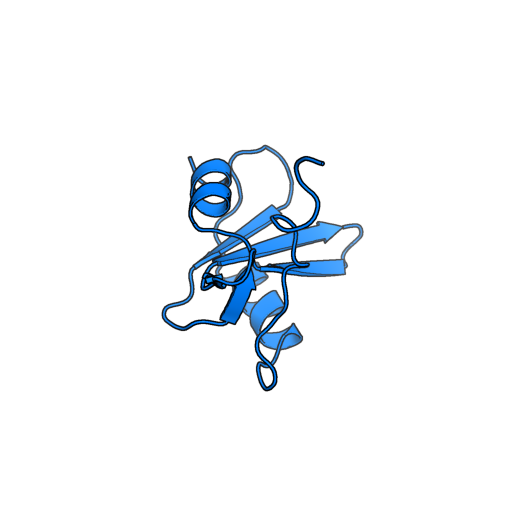8 ARG A C 1
ATOM 603 O O . ARG A 1 78 ? 5.725 -3.753 9.036 1.00 87.69 78 ARG A O 1
ATOM 610 N N . ARG A 1 79 ? 6.623 -2.216 7.688 1.00 86.81 79 ARG A N 1
ATOM 611 C CA . ARG A 1 79 ? 6.428 -1.094 8.628 1.00 86.81 79 ARG A CA 1
ATOM 612 C C . ARG A 1 79 ? 4.961 -0.791 8.914 1.00 86.81 79 ARG A C 1
ATOM 614 O O . ARG A 1 79 ? 4.654 -0.338 10.006 1.00 86.81 79 ARG A O 1
ATOM 621 N N . LEU A 1 80 ? 4.082 -0.993 7.937 1.00 86.56 80 LEU A N 1
ATOM 622 C CA . LEU A 1 80 ? 2.653 -0.717 8.061 1.00 86.56 80 LEU A CA 1
ATOM 623 C C . LEU A 1 80 ? 1.866 -1.874 8.689 1.00 86.56 80 LEU A C 1
ATOM 625 O O . LEU A 1 80 ? 0.746 -1.642 9.131 1.00 86.56 80 LEU A O 1
ATOM 629 N N . THR A 1 81 ? 2.406 -3.095 8.699 1.00 84.56 81 THR A N 1
ATOM 630 C CA . THR A 1 81 ? 1.760 -4.284 9.288 1.00 84.56 81 THR A CA 1
ATOM 631 C C . THR A 1 81 ? 2.373 -4.746 10.608 1.00 84.56 81 THR A C 1
ATOM 633 O O . THR A 1 81 ? 1.864 -5.698 11.192 1.00 84.56 81 THR A O 1
ATOM 636 N N . ASN A 1 82 ? 3.493 -4.159 11.027 1.00 76.12 82 ASN A N 1
ATOM 637 C CA . ASN A 1 82 ? 4.242 -4.542 12.229 1.00 76.12 82 ASN A CA 1
ATOM 638 C C . ASN A 1 82 ? 3.933 -3.635 13.422 1.00 76.12 82 ASN A C 1
ATOM 640 O O . ASN A 1 82 ? 3.296 -2.574 13.221 1.00 76.12 82 ASN A O 1
#

Nearest PDB structures (foldseek):
  8hhj-assembly1_B  TM=7.429E-01  e=6.208E-04  Neisseria meningitidis
  2r01-assembly1_A-2  TM=2.268E-01  e=1.951E+00  Chlorobaculum tepidum TLS
  8uc3-assembly1_B  TM=2.251E-01  e=2.862E+00  Streptomyces noursei ATCC 11455
  3uep-assembly1_B  TM=3.074E-01  e=8.483E+00  Yersinia pseudotuberculosis